Protein AF-A0A7V9LCB2-F1 (afdb_monomer)

Sequence (137 aa):
VKAAQVS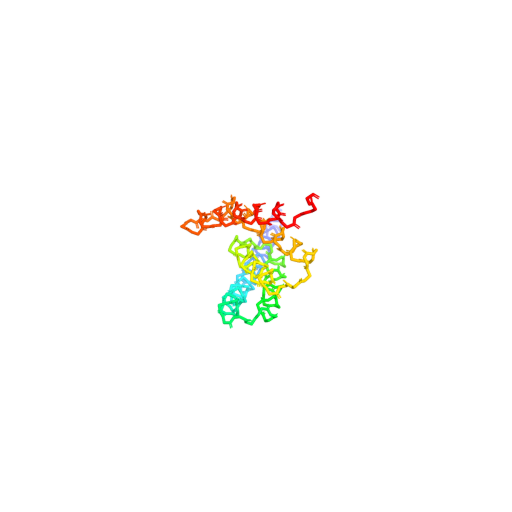AAATKARGERASKKIKEYAKAETGEALMFIASADAAIASGNLGEAKRDLDKAAAQLKATGAKNTGIDYSYAQLYDKLATREKDPAKKIKLLEQAQKAYQRFARSGAGGRVQRATDRANEIAEDIKELGPQ

Mean predicted aligned error: 8.62 Å

Radius of gyration: 21.3 Å; Cα contacts (8 Å, |Δi|>4): 133; chains: 1; bounding box: 59×33×57 Å

Foldseek 3Di:
DVVVVVVVVVVVVVVVVVVVVLVVVLVVLLVQLVVLCVQLLVCLVVVVLVSNVVSLVSSVVSCVVSVNDDLVSLVSLLSSLQSVLVVDPDLVSSLVSLVSSLVSLVSSLVPPDDPVNVVSVVSSVVSVVVNVVSDDD

Nearest PDB structures (foldseek):
  6gkf-assembly1_B  TM=4.643E-01  e=4.249E-01  Homo sapiens
  2npm-assembly1_B  TM=4.967E-01  e=6.155E-01  Cryptosporidium parvum
  6rx2-assembly1_A-2  TM=4.428E-01  e=5.393E+00  Homo sapiens
  5m4y-assembly3_E  TM=2.684E-01  e=1.871E+00  Saccharomyces cerevisiae S288C
  6z0c-assembly4_D  TM=2.773E-01  e=5.686E+00  Escherichia coli

Solvent-accessible surface area (backbone atoms only — not comparable to full-atom values): 6975 Å² total; per-residue (Å²): 120,72,69,63,55,52,54,50,51,52,50,50,53,50,49,53,52,52,51,49,51,51,52,52,49,38,50,52,44,51,51,52,23,52,50,24,43,52,52,15,52,51,23,48,74,73,65,41,53,71,58,16,50,54,27,40,53,52,17,52,51,38,27,61,75,56,68,52,86,66,47,64,56,31,43,52,51,12,55,47,26,43,56,49,25,76,72,46,81,52,66,73,59,20,43,55,26,35,53,51,12,27,54,22,15,48,53,16,41,76,67,45,72,68,79,60,25,59,54,25,46,52,51,28,51,53,40,53,51,54,43,61,75,70,42,93,127

pLDDT: mean 86.04, std 15.91, range [43.81, 98.56]

Structure (mmCIF, N/CA/C/O backbone):
data_AF-A0A7V9LCB2-F1
#
_entry.id   AF-A0A7V9LCB2-F1
#
loop_
_atom_site.group_PDB
_atom_site.id
_atom_site.type_symbol
_atom_site.label_atom_id
_atom_site.label_alt_id
_atom_site.label_comp_id
_atom_site.label_asym_id
_atom_site.label_entity_id
_atom_site.label_seq_id
_atom_site.pdbx_PDB_ins_code
_atom_site.Cartn_x
_atom_site.Cartn_y
_atom_site.Cartn_z
_atom_site.occupancy
_atom_site.B_iso_or_equiv
_atom_site.auth_seq_id
_atom_site.auth_comp_id
_atom_site.auth_asym_id
_atom_site.auth_atom_id
_atom_site.pdbx_PDB_model_num
ATOM 1 N N . VAL A 1 1 ? 43.103 17.228 -37.182 1.00 56.47 1 VAL A N 1
ATOM 2 C CA . VAL A 1 1 ? 41.622 17.158 -37.313 1.00 56.47 1 VAL A CA 1
ATOM 3 C C . VAL A 1 1 ? 41.071 15.720 -37.273 1.00 56.47 1 VAL A C 1
ATOM 5 O O . VAL A 1 1 ? 40.121 15.492 -36.540 1.00 56.47 1 VAL A O 1
ATOM 8 N N . LYS A 1 2 ? 41.692 14.718 -37.927 1.00 52.25 2 LYS A N 1
ATOM 9 C CA . LYS A 1 2 ? 41.243 13.298 -37.896 1.00 52.25 2 LYS A CA 1
ATOM 10 C C . LYS A 1 2 ? 41.243 12.617 -36.507 1.00 52.25 2 LYS A C 1
ATOM 12 O O . LYS A 1 2 ? 40.319 11.876 -36.199 1.00 52.25 2 LYS A O 1
ATOM 17 N N . ALA A 1 3 ? 42.233 12.880 -35.648 1.00 45.91 3 ALA A N 1
ATOM 18 C CA . ALA A 1 3 ? 42.357 12.209 -34.341 1.00 45.91 3 ALA A CA 1
ATOM 19 C C . ALA A 1 3 ? 41.253 12.589 -33.326 1.00 45.91 3 ALA A C 1
ATOM 21 O O . ALA A 1 3 ? 40.826 11.750 -32.536 1.00 45.91 3 ALA A O 1
ATOM 22 N N . ALA A 1 4 ? 40.740 13.823 -33.392 1.00 43.81 4 ALA A N 1
ATOM 23 C CA . ALA A 1 4 ? 39.669 14.308 -32.516 1.00 43.81 4 ALA A CA 1
ATOM 24 C C . ALA A 1 4 ? 38.293 13.701 -32.860 1.00 43.81 4 ALA A C 1
ATOM 26 O O . ALA A 1 4 ? 37.452 13.513 -31.987 1.00 43.81 4 ALA A O 1
ATOM 27 N N . GLN A 1 5 ? 38.067 13.344 -34.129 1.00 46.88 5 GLN A N 1
ATOM 28 C CA . GLN A 1 5 ? 36.831 12.682 -34.561 1.00 46.88 5 GLN A CA 1
ATOM 29 C C . GLN A 1 5 ? 3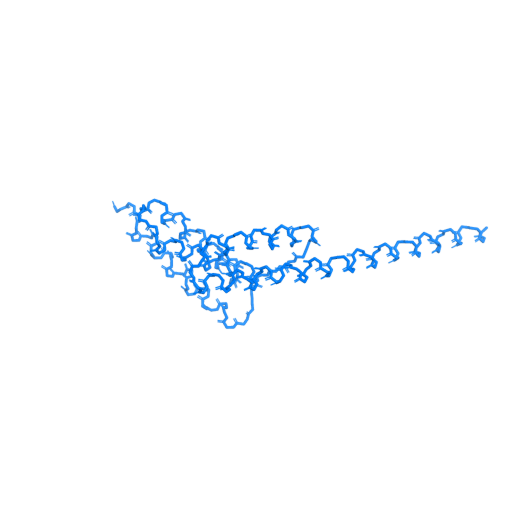6.797 11.203 -34.142 1.00 46.88 5 GLN A C 1
ATOM 31 O O . GLN A 1 5 ? 35.742 10.695 -33.764 1.00 46.88 5 GLN A O 1
ATOM 36 N N . VAL A 1 6 ? 37.951 10.526 -34.132 1.00 52.00 6 VAL A N 1
ATOM 37 C CA . VAL A 1 6 ? 38.067 9.126 -33.685 1.00 52.00 6 VAL A CA 1
ATOM 38 C C . VAL A 1 6 ? 37.899 9.006 -32.165 1.00 52.00 6 VAL A C 1
ATOM 40 O O . VAL A 1 6 ? 37.213 8.097 -31.698 1.00 52.00 6 VAL A O 1
ATOM 43 N N . SER A 1 7 ? 38.443 9.944 -31.379 1.00 49.19 7 SER A N 1
ATOM 44 C CA . SER A 1 7 ? 38.259 9.962 -29.918 1.00 49.19 7 SER A CA 1
ATOM 45 C C . SER A 1 7 ? 36.821 10.304 -29.504 1.00 49.19 7 SER A C 1
ATOM 47 O O . SER A 1 7 ? 36.295 9.703 -28.562 1.00 49.19 7 SER A O 1
ATOM 49 N N . ALA A 1 8 ? 36.142 11.188 -30.244 1.00 52.19 8 ALA A N 1
ATOM 50 C CA . ALA A 1 8 ? 34.725 11.488 -30.045 1.00 52.19 8 ALA A CA 1
ATOM 51 C C . ALA A 1 8 ? 33.829 10.280 -30.376 1.00 52.19 8 ALA A C 1
ATOM 53 O O . ALA A 1 8 ? 32.943 9.940 -29.593 1.00 52.19 8 ALA A O 1
ATOM 54 N N . ALA A 1 9 ? 34.098 9.571 -31.479 1.00 54.84 9 ALA A N 1
ATOM 55 C CA . ALA A 1 9 ? 33.368 8.359 -31.854 1.00 54.84 9 ALA A CA 1
ATOM 56 C C . ALA A 1 9 ? 33.585 7.206 -30.855 1.00 54.84 9 ALA A C 1
ATOM 58 O O . ALA A 1 9 ? 32.630 6.527 -30.482 1.00 54.84 9 ALA A O 1
ATOM 59 N N . ALA A 1 10 ? 34.811 7.019 -30.356 1.00 52.62 10 ALA A N 1
ATOM 60 C CA . ALA A 1 10 ? 35.126 6.014 -29.338 1.00 52.62 10 ALA A CA 1
ATOM 61 C C . ALA A 1 10 ? 34.476 6.322 -27.976 1.00 52.62 10 ALA A C 1
ATOM 63 O O . ALA A 1 10 ? 33.980 5.414 -27.305 1.00 52.62 10 ALA A O 1
ATOM 64 N N . THR A 1 11 ? 34.429 7.598 -27.581 1.00 57.12 11 THR A N 1
ATOM 65 C CA . THR A 1 11 ? 33.740 8.043 -26.357 1.00 57.12 11 THR A CA 1
ATOM 66 C C . THR A 1 11 ? 32.226 7.868 -26.483 1.00 57.12 11 THR A C 1
ATOM 68 O O . THR A 1 11 ? 31.592 7.340 -25.569 1.00 57.12 11 THR A O 1
ATOM 71 N N . LYS A 1 12 ? 31.651 8.208 -27.643 1.00 56.38 12 LYS A N 1
ATOM 72 C CA . LYS A 1 12 ? 30.225 8.016 -27.934 1.00 56.38 12 LYS A CA 1
ATOM 73 C C . LYS A 1 12 ? 29.840 6.531 -27.943 1.00 56.38 12 LYS A C 1
ATOM 75 O O . LYS A 1 12 ? 28.897 6.145 -27.262 1.00 56.38 12 LYS A O 1
ATOM 80 N N . ALA A 1 13 ? 30.645 5.677 -28.579 1.00 58.59 13 ALA A N 1
ATOM 81 C CA . ALA A 1 13 ? 30.441 4.228 -28.590 1.00 58.59 13 ALA A CA 1
ATOM 82 C C . ALA A 1 13 ? 30.586 3.583 -27.195 1.00 58.59 13 ALA A C 1
ATOM 84 O O . ALA A 1 13 ? 29.866 2.637 -26.867 1.00 58.59 13 ALA A O 1
ATOM 85 N N . ARG A 1 14 ? 31.492 4.086 -26.338 1.00 55.62 14 ARG A N 1
ATOM 86 C CA . ARG A 1 14 ? 31.588 3.660 -24.927 1.00 55.62 14 ARG A CA 1
ATOM 87 C C . ARG A 1 14 ? 30.370 4.101 -24.113 1.00 55.62 14 ARG A C 1
ATOM 89 O O . ARG A 1 14 ? 29.843 3.289 -23.355 1.00 55.62 14 ARG A O 1
ATOM 96 N N . GLY A 1 15 ? 29.897 5.333 -24.305 1.00 55.47 15 GLY A N 1
ATOM 97 C CA . GLY A 1 15 ? 28.682 5.847 -23.667 1.00 55.47 15 GLY A CA 1
ATOM 98 C C . GLY A 1 15 ? 27.426 5.070 -24.071 1.00 55.47 15 GLY A C 1
ATOM 99 O O . GLY A 1 15 ? 26.626 4.699 -23.216 1.00 55.47 15 GLY A O 1
ATOM 100 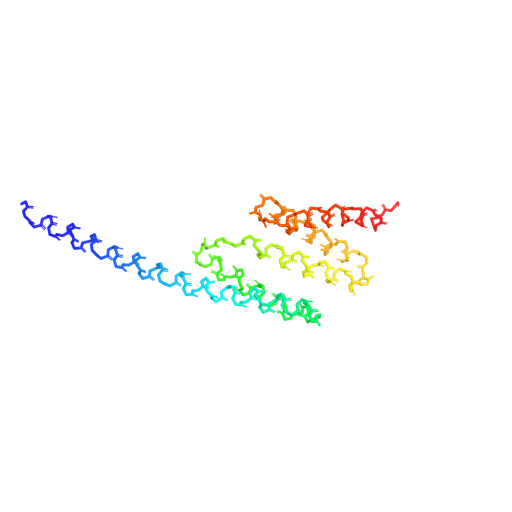N N . GLU A 1 16 ? 27.288 4.727 -25.351 1.00 64.00 16 GLU A N 1
ATOM 101 C CA . GLU A 1 16 ? 26.172 3.926 -25.867 1.00 64.00 16 GLU A CA 1
ATOM 102 C C . GLU A 1 16 ? 26.179 2.494 -25.308 1.00 64.00 16 GLU A C 1
ATOM 104 O O . GLU A 1 16 ? 25.134 1.985 -24.898 1.00 64.00 16 GLU A O 1
ATOM 109 N N . ARG A 1 17 ? 27.354 1.853 -25.199 1.00 60.94 17 ARG A N 1
ATOM 110 C CA . ARG A 1 17 ? 27.487 0.524 -24.569 1.00 60.94 17 ARG A CA 1
ATOM 111 C C . ARG A 1 17 ? 27.183 0.553 -23.070 1.00 60.94 17 ARG A C 1
ATOM 113 O O . ARG A 1 17 ? 26.517 -0.356 -22.579 1.00 60.94 17 ARG A O 1
ATOM 120 N N . ALA A 1 18 ? 27.640 1.579 -22.352 1.00 62.16 18 ALA A N 1
ATOM 121 C CA . ALA A 1 18 ? 27.322 1.761 -20.936 1.00 62.16 18 ALA A CA 1
ATOM 122 C C . ALA A 1 18 ? 25.819 2.007 -20.730 1.00 62.16 18 ALA A C 1
ATOM 124 O O . ALA A 1 18 ? 25.199 1.355 -19.896 1.00 62.16 18 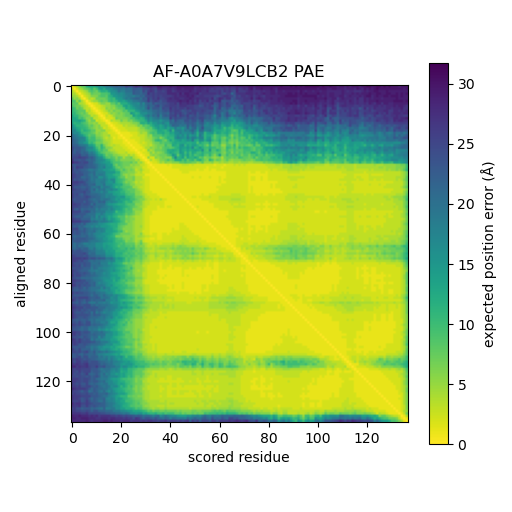ALA A O 1
ATOM 125 N N . SER A 1 19 ? 25.205 2.861 -21.555 1.00 65.94 19 SER A N 1
ATOM 126 C CA . SER A 1 19 ? 23.760 3.111 -21.530 1.00 65.94 19 SER A CA 1
ATOM 127 C C . SER A 1 19 ? 22.952 1.845 -21.817 1.00 65.94 19 SER A C 1
ATOM 129 O O . SER A 1 19 ? 21.962 1.583 -21.137 1.00 65.94 19 SER A O 1
ATOM 131 N N . LYS A 1 20 ? 23.381 1.019 -22.780 1.00 70.38 20 LYS A N 1
ATOM 132 C CA . LYS A 1 20 ? 22.718 -0.255 -23.080 1.00 70.38 20 LYS A CA 1
ATOM 133 C C . LYS A 1 20 ? 22.800 -1.233 -21.903 1.00 70.38 20 LYS A C 1
ATOM 135 O O . LYS A 1 20 ? 21.771 -1.784 -21.531 1.00 70.38 20 LYS A O 1
ATOM 140 N N . LYS A 1 21 ? 23.967 -1.366 -21.258 1.00 65.94 21 LYS A N 1
ATOM 141 C CA . LYS A 1 21 ? 24.123 -2.183 -20.040 1.00 65.94 21 LYS A CA 1
ATOM 142 C C . LYS A 1 21 ? 23.254 -1.685 -18.886 1.00 65.94 21 LYS A C 1
ATOM 144 O O . LYS A 1 21 ? 22.625 -2.494 -18.219 1.00 65.94 21 LYS A O 1
ATOM 149 N N . ILE A 1 22 ? 23.174 -0.369 -18.681 1.00 66.44 22 ILE A N 1
ATOM 150 C CA . ILE A 1 22 ? 22.302 0.231 -17.658 1.00 66.44 22 ILE A CA 1
ATOM 151 C C . ILE A 1 22 ? 20.831 -0.075 -17.960 1.00 66.44 22 ILE A C 1
ATOM 153 O O . ILE A 1 22 ? 20.089 -0.439 -17.057 1.00 66.44 22 ILE A O 1
ATOM 157 N N . LYS A 1 23 ? 20.405 0.015 -19.226 1.00 66.56 23 LYS A N 1
ATOM 158 C CA . LYS A 1 23 ? 19.034 -0.330 -19.639 1.00 66.56 23 LYS A CA 1
ATOM 159 C C . LYS A 1 23 ? 18.723 -1.816 -19.456 1.00 66.56 23 LYS A C 1
ATOM 161 O O . LYS A 1 23 ? 17.627 -2.149 -19.022 1.00 66.56 23 LYS A O 1
ATOM 166 N N . GLU A 1 24 ? 19.660 -2.701 -19.788 1.00 72.00 24 GLU A N 1
ATOM 167 C CA . GLU A 1 24 ? 19.514 -4.149 -19.594 1.00 72.00 24 GLU A CA 1
ATOM 168 C C . GLU A 1 24 ? 19.440 -4.506 -18.105 1.00 72.00 24 GLU A C 1
ATOM 170 O O . GLU A 1 24 ? 18.549 -5.253 -17.705 1.00 72.00 24 GLU A O 1
ATOM 175 N N . TYR A 1 25 ? 20.298 -3.901 -17.282 1.00 60.03 25 TYR A N 1
ATOM 176 C CA . TYR A 1 25 ? 20.284 -4.058 -15.829 1.00 60.03 25 TYR A CA 1
ATOM 177 C C . TYR A 1 25 ? 18.980 -3.536 -15.210 1.00 60.03 25 TYR A C 1
ATOM 179 O O . TYR A 1 25 ? 18.296 -4.265 -14.498 1.00 60.03 25 TYR A O 1
ATOM 187 N N . ALA A 1 26 ? 18.562 -2.320 -15.575 1.00 59.97 26 ALA A N 1
ATOM 188 C CA . ALA A 1 26 ? 17.300 -1.742 -15.121 1.00 59.97 26 ALA A CA 1
ATOM 189 C C . ALA A 1 26 ? 16.090 -2.590 -15.539 1.00 59.97 26 ALA A C 1
ATOM 191 O O . ALA A 1 26 ? 15.137 -2.720 -14.776 1.00 59.97 26 ALA A O 1
ATOM 192 N N . LYS A 1 27 ? 16.118 -3.205 -16.730 1.00 69.06 27 LYS A N 1
ATOM 193 C CA . LYS A 1 27 ? 15.058 -4.109 -17.194 1.00 69.06 27 LYS A CA 1
ATOM 194 C C . LYS A 1 27 ? 15.015 -5.409 -16.384 1.00 69.06 27 LYS A C 1
ATOM 196 O O . LYS A 1 27 ? 13.918 -5.857 -16.061 1.00 69.06 27 LYS A O 1
ATOM 201 N N . ALA A 1 28 ? 16.170 -5.993 -16.061 1.00 67.88 28 ALA A N 1
ATOM 202 C CA . ALA A 1 28 ? 16.255 -7.194 -15.229 1.00 67.88 28 ALA A CA 1
ATOM 203 C C . ALA A 1 28 ? 15.727 -6.927 -13.810 1.00 67.88 28 ALA A C 1
ATOM 205 O O . ALA A 1 28 ? 14.815 -7.617 -13.362 1.00 67.88 28 ALA A O 1
ATOM 206 N N . GLU A 1 29 ? 16.197 -5.856 -13.164 1.00 65.62 29 GLU A N 1
ATOM 207 C CA . GLU A 1 29 ? 15.729 -5.464 -11.827 1.00 65.62 29 GLU A CA 1
ATOM 208 C C . GLU A 1 29 ? 14.249 -5.043 -11.815 1.00 65.62 29 GLU A C 1
ATOM 210 O O . GLU A 1 29 ? 13.529 -5.339 -10.865 1.00 65.62 29 GLU A O 1
ATOM 215 N N . THR A 1 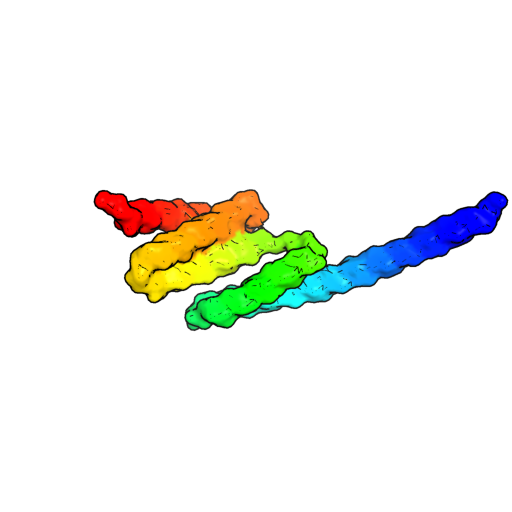30 ? 13.740 -4.411 -12.881 1.00 73.12 30 THR A N 1
ATOM 216 C CA . THR A 1 30 ? 12.297 -4.119 -12.995 1.00 73.12 30 THR A CA 1
ATOM 217 C C . THR A 1 30 ? 11.475 -5.408 -13.104 1.00 73.12 30 THR A C 1
ATOM 219 O O . THR A 1 30 ? 10.375 -5.480 -12.559 1.00 73.12 30 THR A O 1
ATOM 222 N N . GLY A 1 31 ? 11.995 -6.435 -13.786 1.00 75.69 31 GLY A N 1
ATOM 223 C CA . GLY A 1 31 ? 11.373 -7.759 -13.842 1.00 75.69 31 GLY A CA 1
ATOM 224 C C . GLY A 1 31 ? 11.277 -8.412 -12.462 1.00 75.69 31 GLY A C 1
ATOM 225 O O . GLY A 1 31 ? 10.222 -8.936 -12.109 1.00 75.69 31 GLY A O 1
ATOM 226 N N . GLU A 1 32 ? 12.332 -8.312 -11.654 1.00 81.94 32 GLU A N 1
ATOM 227 C CA . GLU A 1 32 ? 12.319 -8.785 -10.264 1.00 81.94 32 GLU A CA 1
ATOM 228 C C . GLU A 1 32 ? 11.337 -7.997 -9.387 1.00 81.94 32 GLU A C 1
ATOM 230 O O . GLU A 1 32 ? 10.574 -8.598 -8.628 1.00 81.94 32 GLU A O 1
ATOM 235 N N . ALA A 1 33 ? 11.261 -6.673 -9.552 1.00 90.00 33 ALA A N 1
ATOM 236 C CA . ALA A 1 33 ? 10.329 -5.848 -8.788 1.00 90.00 33 ALA A CA 1
ATOM 237 C C . ALA A 1 33 ? 8.869 -6.248 -9.053 1.00 90.00 33 ALA A C 1
ATOM 239 O O . ALA A 1 33 ? 8.060 -6.312 -8.128 1.00 90.00 33 ALA A O 1
ATOM 240 N N . LEU A 1 34 ? 8.530 -6.565 -10.308 1.00 90.88 34 LEU A N 1
ATOM 241 C CA . LEU A 1 34 ? 7.203 -7.064 -10.674 1.00 90.88 34 LEU A CA 1
ATOM 242 C C . LEU A 1 34 ? 6.906 -8.438 -10.060 1.00 90.88 34 LEU A C 1
ATOM 244 O O . LEU A 1 34 ? 5.773 -8.674 -9.643 1.00 90.88 34 LEU A O 1
ATOM 248 N N . MET A 1 35 ? 7.907 -9.319 -9.959 1.00 92.94 35 MET A N 1
ATOM 249 C CA . MET A 1 35 ? 7.753 -10.616 -9.289 1.00 92.94 35 MET A CA 1
ATOM 250 C C . MET A 1 35 ? 7.463 -10.445 -7.797 1.00 92.94 35 MET A C 1
ATOM 252 O O . MET A 1 35 ? 6.571 -11.107 -7.269 1.00 92.94 35 MET A O 1
ATOM 256 N N . PHE A 1 36 ? 8.152 -9.521 -7.122 1.00 95.00 36 PHE A N 1
ATOM 257 C CA . PHE A 1 36 ? 7.869 -9.215 -5.721 1.00 95.00 36 PHE A CA 1
ATOM 258 C C . PHE A 1 36 ? 6.476 -8.610 -5.515 1.00 95.00 36 PHE A C 1
ATOM 260 O O . PHE A 1 36 ? 5.800 -8.979 -4.559 1.00 95.00 36 PHE A O 1
ATOM 267 N N . ILE A 1 37 ? 6.004 -7.743 -6.419 1.00 95.75 37 ILE A N 1
ATOM 268 C CA . ILE A 1 37 ? 4.628 -7.216 -6.363 1.00 95.75 37 ILE A CA 1
ATOM 269 C C . ILE A 1 37 ? 3.609 -8.350 -6.524 1.00 95.75 37 ILE A C 1
ATOM 271 O O . ILE A 1 37 ? 2.677 -8.446 -5.734 1.00 95.75 37 ILE A O 1
ATOM 275 N N . ALA A 1 38 ? 3.804 -9.247 -7.494 1.00 95.06 38 ALA A N 1
ATOM 276 C CA . ALA A 1 38 ? 2.906 -10.384 -7.698 1.00 95.06 38 ALA A CA 1
ATOM 277 C C . ALA A 1 38 ? 2.896 -11.348 -6.495 1.00 95.06 38 ALA A C 1
ATOM 279 O O . ALA A 1 38 ? 1.830 -11.799 -6.073 1.00 95.06 38 ALA A O 1
ATOM 280 N N . SER A 1 39 ? 4.071 -11.627 -5.916 1.00 96.44 39 SER A N 1
ATOM 281 C CA . SER A 1 39 ? 4.209 -12.404 -4.676 1.00 96.44 39 SER A CA 1
ATOM 282 C C . SER A 1 39 ? 3.459 -11.739 -3.523 1.00 96.44 39 SER A C 1
ATOM 284 O O . SER A 1 39 ? 2.674 -12.383 -2.825 1.00 96.44 39 SER A O 1
ATOM 286 N N . ALA A 1 40 ? 3.621 -10.423 -3.368 1.00 97.44 40 ALA A N 1
ATOM 287 C CA . ALA A 1 40 ? 2.921 -9.669 -2.346 1.00 97.44 40 ALA A CA 1
ATOM 288 C C . ALA A 1 40 ? 1.402 -9.691 -2.533 1.00 97.44 40 ALA A C 1
ATOM 290 O O . ALA A 1 40 ? 0.688 -9.910 -1.559 1.00 97.44 40 ALA A O 1
ATOM 291 N N . ASP A 1 41 ? 0.895 -9.521 -3.754 1.00 96.38 41 ASP A N 1
ATOM 292 C CA . ASP A 1 41 ? -0.541 -9.591 -4.046 1.00 96.38 41 ASP A CA 1
ATOM 293 C C . ASP A 1 41 ? -1.118 -10.970 -3.676 1.00 96.38 41 ASP A C 1
ATOM 295 O O . ASP A 1 41 ? -2.188 -11.061 -3.065 1.00 96.38 41 ASP A O 1
ATOM 299 N N . ALA A 1 42 ? -0.386 -12.051 -3.970 1.00 97.44 42 ALA A N 1
ATOM 300 C CA . ALA A 1 42 ? -0.763 -13.404 -3.566 1.00 97.44 42 ALA A CA 1
ATOM 301 C C . ALA A 1 42 ? -0.748 -13.575 -2.036 1.00 97.44 42 ALA A C 1
ATOM 303 O O . ALA A 1 42 ? -1.683 -14.140 -1.465 1.00 97.44 42 ALA A O 1
ATOM 304 N N . ALA A 1 43 ? 0.267 -13.037 -1.358 1.00 96.25 43 ALA A N 1
ATOM 305 C CA . ALA A 1 43 ? 0.374 -13.055 0.099 1.00 96.25 43 ALA A CA 1
ATOM 306 C C . ALA A 1 43 ? -0.722 -12.212 0.782 1.00 96.25 43 ALA A C 1
ATOM 308 O O . ALA A 1 43 ? -1.287 -12.613 1.801 1.00 96.25 43 ALA A O 1
ATOM 309 N N . ILE A 1 44 ? -1.104 -11.072 0.197 1.00 97.69 44 ILE A N 1
ATOM 310 C CA . ILE A 1 44 ? -2.262 -10.275 0.622 1.00 97.69 44 ILE A CA 1
ATOM 311 C C . ILE A 1 44 ? -3.525 -11.119 0.486 1.00 97.69 44 ILE A C 1
ATOM 313 O O . ILE A 1 44 ? -4.323 -11.172 1.426 1.00 97.69 44 ILE A O 1
ATOM 317 N N . ALA A 1 45 ? -3.731 -11.776 -0.659 1.00 95.38 45 ALA A N 1
ATOM 318 C CA . ALA A 1 45 ? -4.907 -12.603 -0.918 1.00 95.38 45 ALA A CA 1
ATOM 319 C C . ALA A 1 45 ? -5.026 -13.776 0.069 1.00 95.38 45 ALA A C 1
ATOM 321 O O . ALA A 1 45 ? -6.112 -14.000 0.600 1.00 95.38 45 ALA A O 1
ATOM 322 N N . SER A 1 46 ? -3.916 -14.447 0.388 1.00 95.25 46 SER A N 1
ATOM 323 C CA . SER A 1 46 ? -3.864 -15.554 1.355 1.00 95.25 46 SER A CA 1
ATOM 324 C C . SER A 1 46 ? -3.861 -15.106 2.823 1.00 95.25 46 SER A C 1
ATOM 326 O O . SER A 1 46 ? -3.989 -15.927 3.729 1.00 95.25 46 SER A O 1
ATOM 328 N N . GLY A 1 47 ? -3.737 -13.802 3.087 1.00 95.25 47 GLY A N 1
ATOM 329 C CA . GLY A 1 47 ? -3.722 -13.245 4.438 1.00 95.25 47 GLY A CA 1
ATOM 330 C C . GLY A 1 47 ? -2.365 -13.325 5.146 1.00 95.25 47 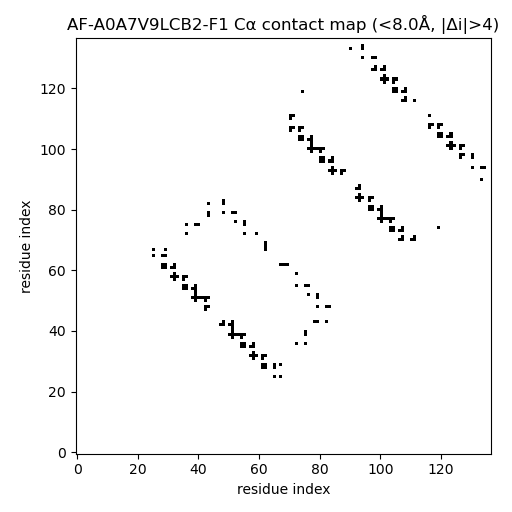GLY A C 1
ATOM 331 O O . GLY A 1 47 ? -2.308 -13.018 6.344 1.00 95.25 47 GLY A O 1
ATOM 332 N N . ASN A 1 48 ? -1.291 -13.674 4.430 1.00 97.44 48 ASN A N 1
ATOM 333 C CA . ASN A 1 48 ? 0.090 -13.596 4.902 1.00 97.44 48 ASN A CA 1
ATOM 334 C C . ASN A 1 48 ? 0.635 -12.159 4.783 1.00 97.44 48 ASN A C 1
ATOM 336 O O . ASN A 1 48 ? 1.473 -11.830 3.943 1.00 97.44 48 ASN A O 1
ATOM 340 N N . LEU A 1 49 ? 0.131 -11.266 5.639 1.00 96.81 49 LEU A N 1
ATOM 341 C CA . LEU A 1 49 ? 0.407 -9.826 5.544 1.00 96.81 49 LEU A CA 1
ATOM 342 C C . LEU A 1 49 ? 1.872 -9.459 5.856 1.00 96.81 49 LEU A C 1
ATOM 344 O O . LEU A 1 49 ? 2.370 -8.450 5.362 1.00 96.81 49 LEU A O 1
ATOM 348 N N . GLY A 1 50 ? 2.575 -10.274 6.650 1.00 95.69 50 GLY A N 1
ATOM 349 C CA . GLY A 1 50 ? 3.998 -10.066 6.942 1.00 95.69 50 GLY A CA 1
ATOM 350 C C . GLY A 1 50 ? 4.885 -10.319 5.721 1.00 95.69 50 GLY A C 1
ATOM 351 O O . GLY A 1 50 ? 5.761 -9.512 5.410 1.00 95.69 50 GLY A O 1
ATOM 352 N N . GLU A 1 51 ? 4.615 -11.405 4.995 1.00 95.69 51 GLU A N 1
ATOM 353 C CA . GLU A 1 51 ? 5.268 -11.705 3.719 1.00 95.69 51 GLU A CA 1
ATOM 354 C C . GLU A 1 51 ? 4.953 -10.650 2.661 1.00 95.69 51 GLU A C 1
ATOM 356 O O . GLU A 1 51 ? 5.875 -10.119 2.044 1.00 95.69 51 GLU A O 1
ATOM 361 N N . ALA A 1 52 ? 3.679 -10.270 2.533 1.00 97.81 52 ALA A N 1
ATOM 362 C CA . ALA A 1 52 ? 3.267 -9.211 1.621 1.00 97.81 52 ALA A CA 1
ATOM 363 C C . ALA A 1 52 ? 4.054 -7.915 1.843 1.00 97.81 52 ALA A C 1
ATOM 365 O O . ALA A 1 52 ? 4.569 -7.328 0.894 1.00 97.81 52 ALA A O 1
ATOM 366 N N . LYS A 1 53 ? 4.198 -7.487 3.104 1.00 97.75 53 LYS A N 1
ATOM 367 C CA . LYS A 1 53 ? 4.971 -6.290 3.438 1.00 97.75 53 LYS A CA 1
ATOM 368 C C . LYS A 1 53 ? 6.431 -6.419 3.009 1.00 97.75 53 LYS A C 1
ATOM 370 O O . LYS A 1 53 ? 6.965 -5.512 2.379 1.00 97.75 53 LYS A O 1
ATOM 375 N N . ARG A 1 54 ? 7.073 -7.537 3.355 1.00 97.44 54 ARG A N 1
ATOM 376 C CA . ARG A 1 54 ? 8.480 -7.793 3.021 1.00 97.44 54 ARG A CA 1
ATOM 377 C C . ARG A 1 54 ? 8.710 -7.734 1.512 1.00 97.44 54 ARG A C 1
ATOM 379 O O . ARG A 1 54 ? 9.701 -7.157 1.072 1.00 97.44 54 ARG A O 1
ATOM 386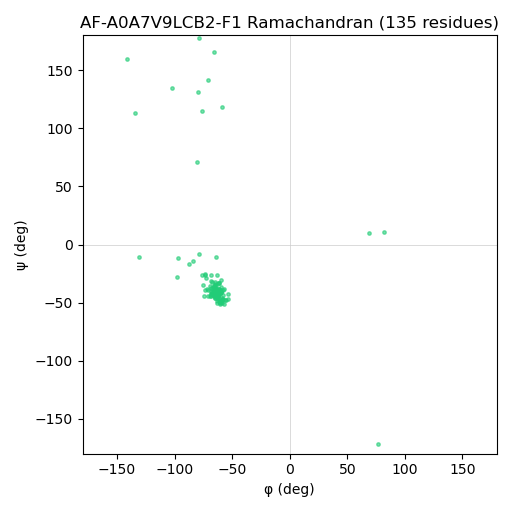 N N . ASP A 1 55 ? 7.819 -8.336 0.737 1.00 97.06 55 ASP A N 1
ATOM 387 C CA . ASP A 1 55 ? 7.969 -8.402 -0.711 1.00 97.06 55 ASP A CA 1
ATOM 388 C C . ASP A 1 55 ? 7.679 -7.037 -1.362 1.00 97.06 55 ASP A C 1
ATOM 390 O O . ASP A 1 55 ? 8.459 -6.600 -2.207 1.00 97.06 55 ASP A O 1
ATOM 394 N N . LEU A 1 56 ? 6.678 -6.278 -0.892 1.00 97.56 56 LEU A N 1
ATOM 395 C CA . LEU A 1 56 ? 6.479 -4.892 -1.344 1.00 97.56 56 LEU A CA 1
ATOM 396 C C . LEU A 1 56 ? 7.675 -3.990 -1.023 1.00 97.56 56 LEU A C 1
ATOM 398 O O . LEU A 1 56 ? 8.075 -3.195 -1.871 1.00 97.56 56 LEU A O 1
ATOM 402 N N . ASP A 1 57 ? 8.289 -4.139 0.152 1.00 96.50 57 ASP A N 1
ATOM 403 C CA . ASP A 1 57 ? 9.468 -3.352 0.527 1.00 96.50 57 ASP A CA 1
ATOM 404 C C . ASP A 1 57 ? 10.671 -3.664 -0.386 1.00 96.50 57 ASP A C 1
ATOM 406 O O . ASP A 1 57 ? 11.402 -2.752 -0.784 1.00 96.50 57 ASP A O 1
ATOM 410 N N . LYS A 1 58 ? 10.850 -4.932 -0.787 1.00 94.75 58 LYS A N 1
ATOM 411 C CA . LYS A 1 58 ? 11.859 -5.327 -1.787 1.00 94.75 58 LYS A CA 1
ATOM 412 C C . LYS A 1 58 ? 11.555 -4.733 -3.161 1.00 94.75 58 LYS A C 1
ATOM 414 O O . LYS A 1 58 ? 12.451 -4.154 -3.776 1.00 94.75 58 LYS A O 1
ATOM 419 N N . ALA A 1 59 ? 10.304 -4.818 -3.615 1.00 94.69 59 ALA A N 1
ATOM 420 C CA . ALA A 1 59 ? 9.882 -4.215 -4.876 1.00 94.69 59 ALA A CA 1
ATOM 421 C C . ALA A 1 59 ? 10.137 -2.700 -4.886 1.00 94.69 59 ALA A C 1
ATOM 423 O O . ALA A 1 59 ? 10.718 -2.171 -5.832 1.00 94.69 59 ALA A O 1
ATOM 424 N N . ALA A 1 60 ? 9.763 -2.000 -3.812 1.00 94.50 60 ALA A N 1
ATOM 425 C CA . ALA A 1 60 ? 9.974 -0.564 -3.669 1.00 94.50 60 ALA A CA 1
ATOM 426 C C . ALA A 1 60 ? 11.466 -0.199 -3.698 1.00 94.50 60 ALA A C 1
ATOM 428 O O . ALA A 1 60 ? 11.848 0.778 -4.347 1.00 94.50 60 ALA A O 1
ATOM 429 N N . ALA A 1 61 ? 12.320 -0.991 -3.041 1.00 92.12 61 ALA A N 1
ATOM 430 C CA . ALA A 1 61 ? 13.766 -0.797 -3.071 1.00 92.12 61 ALA A CA 1
ATOM 431 C C . ALA A 1 61 ? 14.342 -0.950 -4.490 1.00 92.12 61 ALA A C 1
ATOM 433 O O . ALA A 1 61 ? 15.124 -0.102 -4.919 1.00 92.12 61 ALA A O 1
ATOM 434 N N . GLN A 1 62 ? 13.915 -1.969 -5.242 1.00 90.88 62 GLN A N 1
ATOM 435 C CA . GLN A 1 62 ? 14.368 -2.202 -6.620 1.00 90.88 62 GLN A CA 1
ATOM 436 C C . GLN A 1 62 ? 13.867 -1.131 -7.599 1.00 90.88 62 GLN A C 1
ATOM 438 O O . GLN A 1 62 ? 14.634 -0.607 -8.409 1.00 90.88 62 GLN A O 1
ATOM 443 N N . LEU A 1 63 ? 12.599 -0.723 -7.493 1.00 90.31 63 LEU A N 1
ATOM 444 C CA . LEU A 1 63 ? 12.056 0.385 -8.287 1.00 90.31 63 LEU A CA 1
ATOM 445 C C . LEU A 1 63 ? 12.814 1.689 -8.013 1.00 90.31 63 LEU A C 1
ATOM 447 O O . LEU A 1 63 ? 13.152 2.428 -8.937 1.00 90.31 63 LEU A O 1
ATOM 451 N N . LYS A 1 64 ? 13.154 1.950 -6.745 1.00 90.12 64 LYS A N 1
ATOM 452 C CA . LYS A 1 64 ? 13.964 3.111 -6.364 1.00 90.12 64 LYS A CA 1
ATOM 453 C C . LYS A 1 64 ? 15.381 3.035 -6.939 1.00 90.12 64 LYS A C 1
ATOM 455 O O . LYS A 1 64 ? 15.867 4.047 -7.435 1.00 90.12 64 LYS A O 1
ATOM 460 N N . ALA A 1 65 ? 16.030 1.871 -6.881 1.00 85.69 65 ALA A N 1
ATOM 461 C CA . ALA A 1 65 ? 17.388 1.673 -7.395 1.00 85.69 65 ALA A CA 1
ATOM 462 C C . ALA A 1 65 ? 17.474 1.881 -8.917 1.00 85.69 65 ALA A C 1
ATOM 464 O O . ALA A 1 65 ? 18.407 2.510 -9.412 1.00 85.69 65 ALA A O 1
ATOM 465 N N . THR A 1 66 ? 16.460 1.420 -9.649 1.00 84.31 66 THR A N 1
ATOM 466 C CA . THR A 1 66 ? 16.375 1.548 -11.113 1.00 84.31 66 THR A CA 1
ATOM 467 C C . THR A 1 66 ? 15.816 2.889 -11.591 1.00 84.31 66 THR A C 1
ATOM 469 O O . THR A 1 66 ? 15.899 3.203 -12.780 1.00 84.31 66 THR A O 1
ATOM 472 N N . GLY A 1 67 ? 15.205 3.676 -10.699 1.00 84.38 67 GLY A N 1
ATOM 473 C CA . GLY A 1 67 ? 14.422 4.860 -11.061 1.00 84.38 67 GLY A CA 1
ATOM 474 C C . GLY A 1 67 ? 13.117 4.532 -11.799 1.00 84.38 67 GLY A C 1
ATOM 475 O O . GLY A 1 67 ? 12.463 5.438 -12.326 1.00 84.38 67 GLY A O 1
ATOM 476 N N . ALA A 1 68 ? 12.734 3.254 -11.861 1.00 85.62 68 ALA A N 1
ATOM 477 C CA . ALA A 1 68 ? 11.497 2.820 -12.482 1.00 85.62 68 ALA A CA 1
ATOM 478 C C . ALA A 1 68 ? 10.296 3.247 -11.630 1.00 85.62 68 ALA A C 1
ATOM 480 O O . ALA A 1 68 ? 10.308 3.192 -10.400 1.00 85.62 68 ALA A O 1
ATOM 481 N N . LYS A 1 69 ? 9.220 3.660 -12.300 1.00 84.19 69 LYS A N 1
ATOM 482 C CA . LYS A 1 69 ? 7.942 3.959 -11.652 1.00 84.19 69 LYS A CA 1
ATOM 483 C C . LYS A 1 69 ? 6.992 2.796 -11.877 1.00 84.19 69 LYS A C 1
ATOM 485 O O . LYS A 1 69 ? 6.851 2.324 -13.002 1.00 84.19 69 LYS A O 1
ATOM 490 N N . ASN A 1 70 ? 6.301 2.386 -10.824 1.00 88.69 70 ASN A N 1
ATOM 491 C CA . ASN A 1 70 ? 5.211 1.429 -10.908 1.00 88.69 70 ASN A CA 1
ATOM 492 C C . ASN A 1 70 ? 4.059 1.956 -10.061 1.00 88.69 70 ASN A C 1
ATOM 494 O O . ASN A 1 70 ? 4.193 2.058 -8.850 1.00 88.69 70 ASN A O 1
ATOM 498 N N . THR A 1 71 ? 2.950 2.324 -10.693 1.00 86.44 71 THR A N 1
ATOM 499 C CA . THR A 1 71 ? 1.784 2.857 -9.976 1.00 86.44 71 THR A CA 1
ATOM 500 C C . THR A 1 71 ? 0.999 1.748 -9.283 1.00 86.44 71 THR A C 1
ATOM 502 O O . THR A 1 71 ? 0.390 1.984 -8.247 1.00 86.44 71 THR A O 1
ATOM 505 N N . GLY A 1 72 ? 1.075 0.511 -9.782 1.00 89.94 72 GLY A N 1
ATOM 506 C CA . GLY A 1 72 ? 0.451 -0.661 -9.170 1.00 89.94 72 GLY A CA 1
ATOM 507 C C . GLY A 1 72 ? 0.938 -0.945 -7.748 1.00 89.94 72 GLY A C 1
ATOM 508 O O . GLY A 1 72 ? 0.140 -1.397 -6.933 1.00 89.94 72 GLY A O 1
ATOM 509 N N . ILE A 1 73 ? 2.188 -0.602 -7.411 1.00 94.38 73 ILE A N 1
ATOM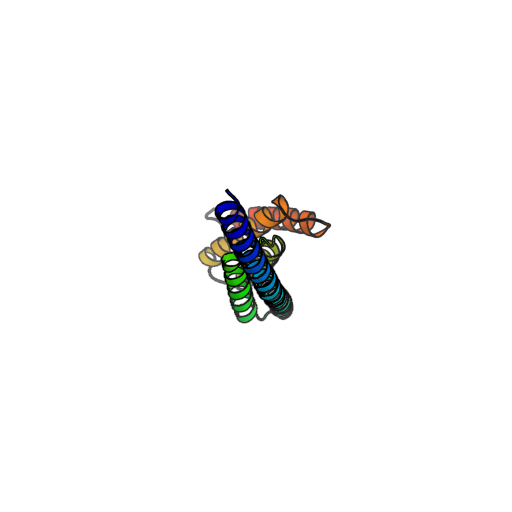 510 C CA . ILE A 1 73 ? 2.713 -0.805 -6.051 1.00 94.38 73 ILE A CA 1
ATOM 511 C C . ILE A 1 73 ? 1.942 0.002 -4.997 1.00 94.38 73 ILE A C 1
ATOM 513 O O . ILE A 1 73 ? 1.767 -0.473 -3.877 1.00 94.38 73 ILE A O 1
ATOM 517 N N . ASP A 1 74 ? 1.433 1.192 -5.346 1.00 95.69 74 ASP A N 1
ATOM 518 C CA . ASP A 1 74 ? 0.606 1.992 -4.437 1.00 95.69 74 ASP A CA 1
ATOM 519 C C . ASP A 1 74 ? 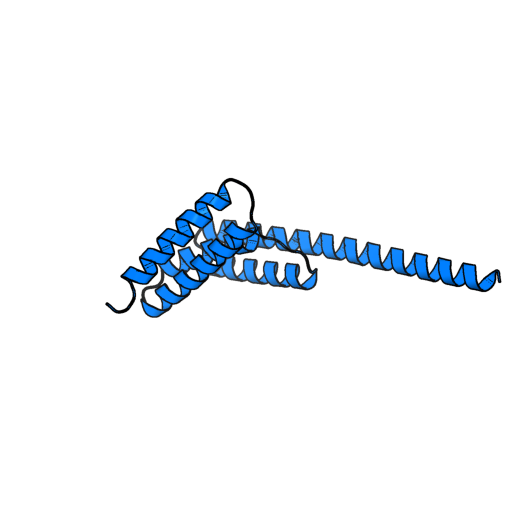-0.712 1.271 -4.131 1.00 95.69 74 ASP A C 1
ATOM 521 O O . ASP A 1 74 ? -1.160 1.280 -2.988 1.00 95.69 74 ASP A O 1
ATOM 525 N N . TYR A 1 75 ? -1.304 0.595 -5.122 1.00 96.19 75 TYR A N 1
ATOM 526 C CA . TYR A 1 75 ? -2.511 -0.204 -4.912 1.00 96.19 75 TYR A CA 1
ATOM 527 C C . TYR A 1 75 ? -2.242 -1.394 -3.986 1.00 96.19 75 TYR A C 1
ATOM 529 O O . TYR A 1 75 ? -2.990 -1.603 -3.034 1.00 96.19 75 TYR A O 1
ATOM 537 N N . SER A 1 76 ? -1.149 -2.130 -4.202 1.00 97.25 76 SER A N 1
ATOM 538 C CA . SER A 1 76 ? -0.783 -3.266 -3.347 1.00 97.25 76 SER A CA 1
ATOM 539 C C . SER A 1 76 ? -0.477 -2.831 -1.907 1.00 97.25 76 SER A C 1
ATOM 541 O O . SER A 1 76 ? -0.952 -3.460 -0.960 1.00 97.25 76 SER A O 1
ATOM 543 N N . TYR A 1 77 ? 0.237 -1.713 -1.708 1.00 98.19 77 TYR A N 1
ATOM 544 C CA . TYR A 1 77 ? 0.425 -1.134 -0.371 1.00 98.19 77 TYR A CA 1
ATOM 545 C C . TYR A 1 77 ? -0.902 -0.708 0.261 1.00 98.19 77 TYR A C 1
ATOM 547 O O . TYR A 1 77 ? -1.114 -0.958 1.447 1.00 98.19 77 TYR A O 1
ATOM 555 N N . ALA A 1 78 ? -1.809 -0.103 -0.510 1.00 97.88 78 ALA A N 1
ATOM 556 C CA . ALA A 1 78 ? -3.122 0.281 -0.008 1.00 97.88 78 ALA A CA 1
ATOM 557 C C . ALA A 1 78 ? -3.906 -0.932 0.510 1.00 97.88 78 ALA A C 1
ATOM 559 O O . ALA A 1 78 ? -4.391 -0.910 1.640 1.00 97.88 78 ALA A O 1
ATOM 560 N N . GLN A 1 79 ? -3.944 -2.021 -0.264 1.00 98.19 79 GLN A N 1
ATOM 561 C CA . GLN A 1 79 ? -4.594 -3.269 0.140 1.00 98.19 79 GLN A CA 1
ATOM 562 C C . GLN A 1 79 ? -3.940 -3.898 1.375 1.00 98.19 79 GLN A C 1
ATOM 564 O O . GLN A 1 79 ? -4.643 -4.411 2.248 1.00 98.19 79 GLN A O 1
ATOM 569 N N . LEU A 1 80 ? -2.608 -3.858 1.473 1.00 98.50 80 LEU A N 1
ATOM 570 C CA . LEU A 1 80 ? -1.890 -4.343 2.648 1.00 98.50 80 LEU A CA 1
ATOM 571 C C . LEU A 1 80 ? -2.302 -3.572 3.908 1.00 98.50 80 LEU A C 1
ATOM 573 O O . LEU A 1 80 ? -2.651 -4.193 4.912 1.00 98.50 80 LEU A O 1
ATOM 577 N N . TYR A 1 81 ? -2.263 -2.239 3.865 1.00 98.56 81 TYR A N 1
ATOM 578 C CA . TYR A 1 81 ? -2.596 -1.405 5.020 1.00 98.56 81 TYR A CA 1
ATOM 579 C C . TYR A 1 81 ? -4.065 -1.528 5.422 1.00 98.56 81 TYR A C 1
ATOM 581 O O . TYR A 1 81 ? -4.352 -1.631 6.611 1.00 98.56 81 TYR A O 1
ATOM 589 N N . ASP A 1 82 ? -4.972 -1.607 4.448 1.00 98.06 82 ASP A N 1
ATOM 590 C CA . ASP A 1 82 ? -6.399 -1.839 4.679 1.00 98.06 82 ASP A CA 1
ATOM 591 C C . ASP A 1 82 ? -6.610 -3.173 5.417 1.00 98.06 82 ASP A C 1
ATOM 593 O O . ASP A 1 82 ? -7.183 -3.220 6.506 1.00 98.06 82 ASP A O 1
ATOM 597 N N . LYS A 1 83 ? -6.002 -4.268 4.932 1.00 98.00 83 LYS A N 1
ATOM 598 C CA . LYS A 1 83 ? -6.074 -5.567 5.623 1.00 98.00 83 LYS A CA 1
ATOM 599 C C . LYS A 1 83 ? -5.416 -5.556 7.003 1.00 98.00 83 LYS A C 1
ATOM 601 O O . LYS A 1 83 ? -5.942 -6.193 7.914 1.00 98.00 83 LYS A O 1
ATOM 606 N N . LEU A 1 84 ? -4.298 -4.857 7.190 1.00 98.12 84 LEU A N 1
ATOM 607 C CA . LEU A 1 84 ? -3.692 -4.701 8.516 1.00 98.12 84 LEU A CA 1
ATOM 608 C C . LEU A 1 84 ? -4.639 -3.955 9.464 1.00 98.12 84 LEU A C 1
ATOM 610 O O . LEU A 1 84 ? -4.827 -4.402 10.593 1.00 98.12 84 LEU A O 1
ATOM 614 N N . ALA A 1 85 ? -5.295 -2.891 8.994 1.00 97.69 85 ALA A N 1
ATOM 615 C CA . ALA A 1 85 ? -6.267 -2.134 9.777 1.00 97.69 85 ALA A CA 1
ATOM 616 C C . ALA A 1 85 ? -7.466 -2.993 10.209 1.00 97.69 85 ALA A C 1
ATOM 618 O O . ALA A 1 85 ? -7.919 -2.875 11.345 1.00 97.69 85 ALA A O 1
ATOM 619 N N . THR A 1 86 ? -7.951 -3.904 9.352 1.00 96.25 86 THR A N 1
ATOM 620 C CA . THR A 1 86 ? -9.051 -4.821 9.726 1.00 96.25 86 THR A CA 1
ATOM 621 C C . THR A 1 86 ? -8.693 -5.769 10.876 1.00 96.25 86 THR A C 1
ATOM 623 O O . THR A 1 86 ? -9.583 -6.226 11.589 1.00 96.25 86 THR A O 1
ATOM 626 N N . ARG A 1 87 ? -7.402 -6.074 11.065 1.00 95.75 87 ARG A N 1
ATOM 627 C CA . ARG A 1 87 ? -6.906 -6.988 12.109 1.00 95.75 87 ARG A CA 1
ATOM 628 C C . ARG A 1 87 ? -6.413 -6.265 13.361 1.00 95.75 87 ARG A C 1
ATOM 630 O O . ARG A 1 87 ? -6.140 -6.921 14.365 1.00 95.75 87 ARG A O 1
ATOM 637 N N . GLU A 1 88 ? -6.266 -4.947 13.295 1.00 97.25 88 GLU A N 1
ATOM 638 C CA . GLU A 1 88 ? -5.766 -4.139 14.398 1.00 97.25 88 GLU A CA 1
ATOM 639 C C . GLU A 1 88 ? -6.876 -3.882 15.423 1.00 97.25 88 GLU A C 1
ATOM 641 O O . GLU A 1 88 ? -7.998 -3.506 15.081 1.00 97.25 88 GLU A O 1
ATOM 646 N N . LYS A 1 89 ? -6.545 -4.111 16.695 1.00 95.44 89 LYS A N 1
ATOM 647 C CA . LYS A 1 89 ? -7.470 -3.967 17.826 1.00 95.44 89 LYS A CA 1
ATOM 648 C C . LYS A 1 89 ? -7.312 -2.625 18.522 1.00 95.44 89 LYS A C 1
ATOM 650 O O . LYS A 1 89 ? -8.264 -2.147 19.125 1.00 95.44 89 LYS A O 1
ATOM 655 N N . ASP A 1 90 ? -6.118 -2.041 18.462 1.00 94.81 90 ASP A N 1
ATOM 656 C CA . ASP A 1 90 ? -5.840 -0.719 19.010 1.00 94.81 90 ASP A CA 1
ATOM 657 C C . ASP A 1 90 ? -6.422 0.359 18.074 1.00 94.81 90 ASP A C 1
ATOM 659 O O . ASP A 1 90 ? -5.939 0.501 16.943 1.00 94.81 90 ASP A O 1
ATOM 663 N N . PRO A 1 91 ? -7.428 1.143 18.510 1.00 93.25 91 PRO A N 1
ATOM 664 C CA . PRO A 1 91 ? -8.077 2.140 17.660 1.00 93.25 91 PRO A CA 1
ATOM 665 C C . PRO A 1 91 ? -7.101 3.172 17.087 1.00 93.25 91 PRO A C 1
ATOM 667 O O . PRO A 1 91 ? -7.190 3.522 15.912 1.00 93.25 91 PRO A O 1
ATOM 670 N N . ALA A 1 92 ? -6.111 3.609 17.871 1.00 93.88 92 ALA A N 1
ATOM 671 C CA . ALA A 1 92 ? -5.150 4.612 17.423 1.00 93.88 92 ALA A CA 1
ATOM 672 C C . ALA A 1 92 ? -4.224 4.058 16.330 1.00 93.88 92 ALA A C 1
ATOM 674 O O . ALA A 1 92 ? -3.879 4.760 15.377 1.00 93.88 92 ALA A O 1
ATOM 675 N N . LYS A 1 93 ? -3.826 2.784 16.436 1.00 96.50 93 LYS A N 1
ATOM 676 C CA . LYS A 1 93 ? -3.048 2.114 15.381 1.00 96.50 93 LYS A CA 1
ATOM 677 C C . LYS A 1 93 ? -3.901 1.812 14.158 1.00 96.50 93 LYS A C 1
ATOM 679 O O . LYS A 1 93 ? -3.420 1.989 13.040 1.00 96.50 93 LYS A O 1
ATOM 684 N N . LYS A 1 94 ? -5.160 1.416 14.359 1.00 97.12 94 LYS A N 1
ATOM 685 C CA . LYS A 1 94 ? -6.115 1.176 13.278 1.00 97.12 94 LYS A CA 1
ATOM 686 C C . LYS A 1 94 ? -6.307 2.434 12.435 1.00 97.12 94 LYS A C 1
ATOM 688 O O . LYS A 1 94 ? -6.150 2.356 11.222 1.00 97.12 94 LYS A O 1
ATOM 693 N N . ILE A 1 95 ? -6.528 3.591 13.065 1.00 97.06 95 ILE A N 1
ATOM 694 C CA . ILE A 1 95 ? -6.626 4.886 12.371 1.00 97.06 95 ILE A CA 1
ATOM 695 C C . ILE A 1 95 ? -5.366 5.156 11.542 1.00 97.06 95 ILE A C 1
ATOM 697 O O . ILE A 1 95 ? -5.469 5.441 10.354 1.00 97.06 95 ILE A O 1
ATOM 701 N N . LYS A 1 96 ? -4.165 4.981 12.110 1.00 97.31 96 LYS A N 1
ATOM 702 C CA . LYS A 1 96 ? -2.909 5.187 11.362 1.00 97.31 96 LYS A CA 1
ATOM 703 C C . LYS A 1 96 ? -2.785 4.277 10.137 1.00 97.31 96 LYS A C 1
ATOM 705 O O . LYS A 1 96 ? -2.305 4.718 9.095 1.00 97.31 96 LYS A O 1
ATOM 710 N N . LEU A 1 97 ? -3.191 3.013 10.252 1.00 98.31 97 LEU A N 1
ATOM 711 C CA . LEU A 1 97 ? -3.181 2.068 9.131 1.00 98.31 97 LEU A CA 1
ATOM 712 C C . LEU A 1 97 ? -4.206 2.466 8.060 1.00 98.31 97 LEU A C 1
ATOM 714 O O . LEU A 1 97 ? -3.883 2.448 6.874 1.00 98.31 97 LEU A O 1
ATOM 718 N N . LEU A 1 98 ? -5.402 2.896 8.467 1.00 98.19 98 LEU A N 1
ATOM 719 C CA . LEU A 1 98 ? -6.424 3.420 7.561 1.00 98.19 98 LEU A CA 1
ATOM 720 C C . LEU A 1 98 ? -5.942 4.680 6.829 1.00 98.19 98 LEU A C 1
ATOM 722 O O . LEU A 1 98 ? -6.067 4.765 5.612 1.00 98.19 98 LEU A O 1
ATOM 726 N N . GLU A 1 99 ? -5.288 5.618 7.514 1.00 98.12 99 GLU A N 1
ATOM 727 C CA . GLU A 1 99 ? -4.696 6.802 6.877 1.00 98.12 99 GLU A CA 1
ATOM 728 C C . GLU A 1 99 ? -3.627 6.430 5.837 1.00 98.12 99 GLU A C 1
ATOM 730 O O . GLU A 1 99 ? -3.525 7.055 4.776 1.00 98.12 99 GLU A O 1
ATOM 735 N N . GLN A 1 100 ? -2.804 5.416 6.128 1.00 98.19 100 GLN A N 1
ATOM 736 C CA . GLN A 1 100 ? -1.808 4.902 5.185 1.00 98.19 100 GLN A CA 1
ATOM 737 C C . GLN A 1 100 ? -2.475 4.259 3.965 1.00 98.19 100 GLN A C 1
ATOM 739 O O . GLN A 1 100 ? -2.072 4.547 2.833 1.00 98.19 100 GLN A O 1
ATOM 744 N N . ALA A 1 101 ? -3.512 3.446 4.185 1.00 98.31 101 ALA A N 1
ATOM 745 C CA . ALA A 1 101 ? -4.300 2.826 3.127 1.00 98.31 101 ALA A CA 1
ATOM 746 C C . ALA A 1 101 ? -4.965 3.881 2.233 1.00 98.31 101 ALA A C 1
ATOM 748 O O . ALA A 1 101 ? -4.799 3.849 1.014 1.00 98.31 101 ALA A O 1
ATOM 749 N N . GLN A 1 102 ? -5.633 4.869 2.833 1.00 98.31 102 GLN A N 1
ATOM 750 C CA . GLN A 1 102 ? -6.292 5.962 2.125 1.00 98.31 102 GLN A CA 1
ATOM 751 C C . GLN A 1 102 ? -5.313 6.725 1.231 1.00 98.31 102 GLN A C 1
ATOM 753 O O . GLN A 1 102 ? -5.562 6.899 0.037 1.00 98.31 102 GLN A O 1
ATOM 758 N N . LYS A 1 103 ? -4.171 7.156 1.784 1.00 97.94 103 LYS A N 1
ATOM 759 C CA . LYS A 1 103 ? -3.146 7.888 1.024 1.00 97.94 103 LYS A CA 1
ATOM 760 C C . LYS A 1 103 ? -2.622 7.061 -0.148 1.00 97.94 103 LYS A C 1
ATOM 762 O O . LYS A 1 103 ? -2.424 7.603 -1.234 1.00 97.94 103 LYS A O 1
ATOM 767 N N . ALA A 1 104 ? -2.404 5.764 0.052 1.00 97.44 104 ALA A N 1
ATOM 768 C CA . ALA A 1 104 ? -1.930 4.868 -0.996 1.00 97.44 104 ALA A CA 1
ATOM 769 C C . ALA A 1 104 ? -2.990 4.658 -2.097 1.00 97.44 104 ALA A C 1
ATOM 771 O O . ALA A 1 104 ? -2.671 4.820 -3.277 1.00 97.44 104 ALA A O 1
ATOM 772 N N . TYR A 1 105 ? -4.262 4.437 -1.741 1.00 98.12 105 TYR A N 1
ATOM 773 C CA . TYR A 1 105 ? -5.356 4.371 -2.717 1.00 98.12 105 TYR A CA 1
ATOM 774 C C . TYR A 1 105 ? -5.502 5.677 -3.502 1.00 98.12 105 TYR A C 1
ATOM 776 O O . TYR A 1 105 ? -5.654 5.633 -4.719 1.00 98.12 105 TYR A O 1
ATOM 784 N N . GLN A 1 106 ? -5.382 6.840 -2.853 1.00 97.38 106 GLN A N 1
ATOM 785 C CA . GLN A 1 106 ? -5.421 8.140 -3.530 1.00 97.38 106 GLN A CA 1
ATOM 786 C C . GLN A 1 106 ? -4.249 8.328 -4.504 1.00 97.38 106 GLN A C 1
ATOM 788 O O . GLN A 1 106 ? -4.445 8.842 -5.606 1.00 97.38 106 GLN A O 1
ATOM 793 N N . ARG A 1 107 ? -3.028 7.915 -4.134 1.00 96.00 107 ARG A N 1
ATOM 794 C CA . ARG A 1 107 ? -1.870 7.957 -5.048 1.00 96.00 107 ARG A CA 1
ATOM 795 C C . ARG A 1 107 ? -2.086 7.067 -6.267 1.00 96.00 107 ARG A C 1
ATOM 797 O O . ARG A 1 107 ? -1.856 7.517 -7.395 1.00 96.00 107 ARG A O 1
ATOM 804 N N . PHE A 1 108 ? -2.591 5.854 -6.049 1.00 96.38 108 PHE A N 1
ATOM 805 C CA . PHE A 1 108 ? -2.961 4.966 -7.141 1.00 96.38 108 PHE A CA 1
ATOM 806 C C . PHE A 1 108 ? -4.082 5.565 -7.996 1.00 96.38 108 PHE A C 1
ATOM 808 O O . PHE A 1 108 ? -3.953 5.592 -9.209 1.00 96.38 108 PHE A O 1
ATOM 815 N N . ALA A 1 109 ? -5.141 6.121 -7.410 1.00 96.25 109 ALA A N 1
ATOM 816 C CA . ALA A 1 109 ? -6.249 6.699 -8.169 1.00 96.25 109 ALA A CA 1
ATOM 817 C C . ALA A 1 109 ? -5.813 7.878 -9.063 1.00 96.25 109 ALA A C 1
ATOM 819 O O . ALA A 1 109 ? -6.335 8.048 -10.160 1.00 96.25 109 ALA A O 1
ATOM 820 N N . ARG A 1 110 ? -4.817 8.665 -8.631 1.00 94.94 110 ARG A N 1
ATOM 821 C CA . ARG A 1 110 ? -4.276 9.801 -9.402 1.00 94.94 110 ARG A CA 1
ATOM 822 C C . ARG A 1 110 ? -3.404 9.401 -10.592 1.00 94.94 110 ARG A C 1
ATOM 824 O O . ARG A 1 110 ? -3.238 10.205 -11.502 1.00 94.94 110 ARG A O 1
ATOM 831 N N . SER A 1 111 ? -2.775 8.228 -10.549 1.00 90.38 111 SER A N 1
ATOM 832 C CA . SER A 1 111 ? -1.708 7.848 -11.493 1.00 90.38 111 SER A CA 1
ATOM 833 C C . SER A 1 111 ? -1.886 6.468 -12.134 1.00 90.38 111 SER A C 1
ATOM 835 O O . SER A 1 111 ? -1.167 6.110 -13.067 1.00 90.38 111 SER A O 1
ATOM 837 N N . GLY A 1 112 ? -2.827 5.681 -11.629 1.00 87.69 112 GLY A N 1
ATOM 838 C CA . GLY A 1 112 ? -3.199 4.364 -12.114 1.00 87.69 112 GLY A CA 1
ATOM 839 C C . GLY A 1 112 ? -4.094 4.434 -13.345 1.00 87.69 112 GLY A C 1
ATOM 840 O O . GLY A 1 112 ? -4.481 5.501 -13.816 1.00 87.69 112 GLY A O 1
ATOM 841 N N . ALA A 1 113 ? -4.433 3.262 -13.871 1.00 85.44 113 ALA A N 1
ATOM 842 C CA . ALA A 1 113 ? -5.278 3.127 -15.049 1.00 85.44 113 ALA A CA 1
ATOM 843 C C . ALA A 1 113 ? -6.249 1.944 -14.910 1.00 85.44 113 ALA A C 1
ATOM 845 O O . ALA A 1 113 ? -6.020 1.006 -14.140 1.00 85.44 113 ALA A O 1
ATOM 846 N N . GLY A 1 114 ? -7.326 1.982 -15.697 1.00 88.38 114 GLY A N 1
ATOM 847 C CA . GLY A 1 114 ? -8.320 0.912 -15.793 1.00 88.38 114 GLY A CA 1
ATOM 848 C C . GLY A 1 114 ? -9.303 0.847 -14.619 1.00 88.38 114 GLY A C 1
ATOM 849 O O . GLY A 1 114 ? -9.333 1.707 -13.742 1.00 88.38 114 GLY A O 1
ATOM 850 N N . GLY A 1 115 ? -10.115 -0.214 -14.588 1.00 87.00 115 GLY A N 1
ATOM 851 C CA . GLY A 1 115 ? -11.238 -0.354 -13.646 1.00 87.00 115 GLY A CA 1
ATOM 852 C C . GLY A 1 115 ? -10.859 -0.437 -12.161 1.00 87.00 115 GLY A C 1
ATOM 853 O O . GLY A 1 115 ? -11.728 -0.329 -11.300 1.00 87.00 115 GLY A O 1
ATOM 854 N N . ARG A 1 116 ? -9.570 -0.604 -11.831 1.00 91.38 116 ARG A N 1
ATOM 855 C CA . ARG A 1 116 ? -9.097 -0.550 -10.438 1.00 91.38 116 ARG A CA 1
ATOM 856 C C . ARG A 1 116 ? -9.086 0.875 -9.882 1.00 91.38 116 ARG A C 1
ATOM 858 O O . ARG A 1 116 ? -9.183 1.020 -8.669 1.00 91.38 116 ARG A O 1
ATOM 865 N N . VAL A 1 117 ? -8.983 1.904 -10.731 1.00 95.06 117 VAL A N 1
ATOM 866 C CA . VAL A 1 117 ? -8.951 3.313 -10.297 1.00 95.06 117 VAL A CA 1
ATOM 867 C C . VAL A 1 117 ? -10.241 3.685 -9.579 1.00 95.06 117 VAL A C 1
ATOM 869 O O . VAL A 1 117 ? -10.175 4.185 -8.464 1.00 95.06 117 VAL A O 1
ATOM 872 N N . GLN A 1 118 ? -11.399 3.358 -10.162 1.00 94.94 118 GLN A N 1
ATOM 873 C CA . GLN A 1 118 ? -12.690 3.637 -9.529 1.00 94.94 118 GLN A CA 1
ATOM 874 C C . GLN A 1 118 ? -12.797 2.946 -8.165 1.00 94.94 118 GLN A C 1
ATOM 876 O O . GLN A 1 118 ? -13.066 3.603 -7.169 1.00 94.94 118 GLN A O 1
ATOM 881 N N . ARG A 1 119 ? -12.448 1.653 -8.097 1.00 94.81 119 ARG A N 1
ATOM 882 C CA . ARG A 1 119 ? -12.445 0.898 -6.832 1.00 94.81 119 ARG A CA 1
ATOM 883 C C . ARG A 1 119 ? -11.534 1.518 -5.774 1.00 94.81 119 ARG A C 1
ATOM 885 O O . ARG A 1 119 ? -11.872 1.506 -4.599 1.00 94.81 119 ARG A O 1
ATOM 892 N N . ALA A 1 120 ? -10.368 2.022 -6.174 1.00 96.94 120 ALA A N 1
ATOM 893 C CA . ALA A 1 120 ? -9.452 2.691 -5.258 1.00 96.94 120 ALA A CA 1
ATOM 894 C C . ALA A 1 120 ? -10.010 4.031 -4.767 1.00 96.94 120 ALA A C 1
ATOM 896 O O . ALA A 1 120 ? -9.877 4.337 -3.587 1.00 96.94 120 ALA A O 1
ATOM 897 N N . THR A 1 121 ? -10.648 4.809 -5.643 1.00 97.38 121 THR A N 1
ATOM 898 C CA . THR A 1 121 ? -11.336 6.051 -5.268 1.00 97.38 121 THR A CA 1
ATOM 899 C C . THR A 1 121 ? -12.458 5.777 -4.273 1.00 97.38 121 THR A C 1
ATOM 901 O O . THR A 1 121 ? -12.489 6.404 -3.217 1.00 97.38 121 THR A O 1
ATOM 904 N N . ASP A 1 122 ? -13.330 4.814 -4.574 1.00 97.38 122 ASP A N 1
ATOM 905 C CA . ASP A 1 122 ? -14.458 4.451 -3.713 1.00 97.38 122 ASP A CA 1
ATOM 906 C C . ASP A 1 122 ? -13.952 3.999 -2.340 1.00 97.38 122 ASP A C 1
ATOM 908 O O . ASP A 1 122 ? -14.334 4.567 -1.317 1.00 97.38 122 ASP A O 1
ATOM 912 N N . ARG A 1 123 ? -12.977 3.080 -2.312 1.00 97.88 123 ARG A N 1
ATOM 913 C CA . ARG A 1 123 ? -12.406 2.589 -1.054 1.00 97.88 123 ARG A CA 1
ATOM 914 C C . ARG A 1 123 ? -11.679 3.681 -0.265 1.00 97.88 123 ARG A C 1
ATOM 916 O O . ARG A 1 123 ? -11.749 3.695 0.958 1.00 97.88 123 ARG A O 1
ATOM 923 N N . ALA A 1 124 ? -10.997 4.617 -0.929 1.00 97.81 124 ALA A N 1
ATOM 924 C CA . ALA A 1 124 ? -10.369 5.753 -0.251 1.00 97.81 124 ALA A CA 1
ATOM 925 C C . ALA A 1 124 ? -11.392 6.692 0.411 1.00 97.81 124 ALA A C 1
ATOM 927 O O . ALA A 1 124 ? -11.075 7.297 1.437 1.00 97.81 124 ALA A O 1
ATOM 928 N N . ASN A 1 125 ? -12.587 6.825 -0.172 1.00 97.75 125 ASN A N 1
ATOM 929 C CA . ASN A 1 125 ? -13.679 7.607 0.404 1.00 97.75 125 ASN A CA 1
ATOM 930 C C . ASN A 1 125 ? -14.322 6.869 1.583 1.00 97.75 125 ASN A C 1
ATOM 932 O O . ASN A 1 125 ? -14.493 7.473 2.633 1.00 97.75 125 ASN A O 1
ATOM 936 N N . GLU A 1 126 ? -14.584 5.566 1.454 1.00 97.88 126 GLU A N 1
ATOM 937 C CA . GLU A 1 126 ? -15.076 4.733 2.565 1.00 97.88 126 GLU A CA 1
ATOM 938 C C . GLU A 1 126 ? -14.140 4.799 3.776 1.00 97.88 126 GLU A C 1
ATOM 940 O O . GLU A 1 126 ? -14.574 5.082 4.886 1.00 97.88 126 GLU A O 1
ATOM 945 N N . ILE A 1 127 ? -12.832 4.640 3.554 1.00 97.75 127 ILE A N 1
ATOM 946 C CA . ILE A 1 127 ? -11.836 4.742 4.625 1.00 97.75 127 ILE A CA 1
ATOM 947 C C . ILE A 1 127 ? -11.837 6.140 5.269 1.00 97.75 127 ILE A C 1
ATOM 949 O O . ILE A 1 127 ? -11.565 6.269 6.462 1.00 97.75 127 ILE A O 1
ATOM 953 N N . ALA A 1 128 ? -12.126 7.198 4.503 1.00 96.44 128 ALA A N 1
ATOM 954 C CA . ALA A 1 128 ? -12.233 8.548 5.051 1.00 96.44 128 ALA A CA 1
ATOM 955 C C . ALA A 1 128 ? -13.365 8.648 6.081 1.00 96.44 128 ALA A C 1
ATOM 957 O O . ALA A 1 128 ? -13.191 9.301 7.108 1.00 96.44 128 ALA A O 1
ATOM 958 N N . GLU A 1 129 ? -14.502 8.010 5.802 1.00 96.00 129 GLU A N 1
ATOM 959 C CA . GLU A 1 129 ? -15.631 7.943 6.728 1.00 96.00 129 GLU A CA 1
ATOM 960 C C . GLU A 1 129 ? -15.309 7.033 7.924 1.00 96.00 129 GLU A C 1
ATOM 962 O O . GLU A 1 129 ? -15.474 7.476 9.059 1.00 96.00 129 GLU A O 1
ATOM 967 N N . ASP A 1 130 ? -14.707 5.855 7.702 1.00 93.62 130 ASP A N 1
ATOM 968 C CA . ASP A 1 130 ? -14.259 4.953 8.781 1.00 93.62 130 ASP A CA 1
ATOM 969 C C . ASP A 1 130 ? -13.349 5.686 9.791 1.00 93.62 130 ASP A C 1
ATOM 971 O O . ASP A 1 130 ? -13.463 5.514 11.005 1.00 93.62 130 ASP A O 1
ATOM 975 N N . ILE A 1 131 ? -12.425 6.526 9.305 1.00 94.62 131 ILE A N 1
ATOM 976 C CA . ILE A 1 131 ? -11.531 7.321 10.161 1.00 94.62 131 ILE A CA 1
ATOM 977 C C . ILE A 1 131 ? -12.315 8.351 10.984 1.00 94.62 131 ILE A C 1
ATOM 979 O O . ILE A 1 131 ? -12.001 8.535 12.161 1.00 94.62 131 ILE A O 1
ATOM 983 N N . LYS A 1 132 ? -13.314 9.024 10.396 1.00 93.31 132 LYS A N 1
ATOM 984 C CA . LYS A 1 132 ? -14.147 10.002 11.118 1.00 93.31 132 LYS A CA 1
ATOM 985 C C . LYS A 1 132 ? -14.954 9.334 12.225 1.00 93.31 132 LYS A C 1
ATOM 987 O O . LYS A 1 132 ? -15.038 9.888 13.314 1.00 93.31 132 LYS A O 1
ATOM 992 N N . GLU A 1 133 ? -15.505 8.152 11.964 1.00 90.50 133 GLU A N 1
ATOM 993 C CA . GLU A 1 133 ? -16.286 7.395 12.948 1.00 90.50 133 GLU A CA 1
ATOM 994 C C . GLU A 1 133 ? -15.434 6.890 14.123 1.00 90.50 133 GLU A C 1
ATOM 996 O O . GLU A 1 133 ? -15.925 6.798 15.247 1.00 90.50 133 GLU A O 1
ATOM 1001 N N . LEU A 1 134 ? -14.157 6.579 13.873 1.00 86.31 134 LEU A N 1
ATOM 1002 C CA . LEU A 1 134 ? -13.211 6.082 14.880 1.00 86.31 134 LEU A CA 1
ATOM 1003 C C . LEU A 1 134 ? -12.472 7.189 15.653 1.00 86.31 134 LEU A C 1
ATOM 1005 O O . LEU A 1 134 ? -11.849 6.894 16.677 1.00 86.31 134 LEU A O 1
ATOM 1009 N N . GLY A 1 135 ? -12.476 8.428 15.155 1.00 73.62 135 GLY A N 1
ATOM 1010 C CA . GLY A 1 135 ? -11.840 9.576 15.804 1.00 73.62 135 GLY A CA 1
ATOM 1011 C C . GLY A 1 135 ? -12.502 9.948 17.141 1.00 73.62 135 GLY A C 1
ATOM 1012 O O . GLY A 1 135 ? -13.597 9.471 17.436 1.00 73.62 135 GLY A O 1
ATOM 1013 N N . PRO A 1 136 ? -11.854 10.781 17.981 1.00 60.25 136 PRO A N 1
ATOM 1014 C CA . PRO A 1 136 ? -12.483 11.265 19.207 1.00 60.25 136 PRO A CA 1
ATOM 1015 C C . PRO A 1 136 ? -13.775 12.010 18.850 1.00 60.25 136 PRO A C 1
ATOM 1017 O O . PRO A 1 136 ? -13.722 12.999 18.117 1.00 60.25 136 PRO A O 1
ATOM 1020 N N . GLN A 1 137 ? -14.909 11.495 19.335 1.00 51.56 137 GLN A N 1
ATOM 1021 C CA . GLN A 1 137 ? -16.193 12.196 19.301 1.00 51.56 137 GLN A CA 1
ATOM 1022 C C . GLN A 1 137 ? -16.238 13.300 20.355 1.00 51.56 137 GLN A C 1
ATOM 1024 O O . GLN A 1 137 ? -15.669 13.085 21.452 1.00 51.56 137 GLN A O 1
#

Secondary structure (DSSP, 8-state):
-HHHHHHHHHHHHHHHHHHHHHHHHHHHHHHHHHHHHHHHHHHHHHT-HHHHHHHHHHHHHHHHHHT---SHHHHHHHHHHHHHHHH--SHHHHHHHHHHHHHHHHHHHHH--STHHHHHHHHHHHHHHHHHHHS--